Protein AF-W5SBY2-F1 (afdb_monomer_lite)

InterPro domains:
  IPR001800 Lipoprotein, OspC-type [PF01441] (6-126)
  IPR036437 Outer surface protein C-like superfamily [G3DSA:1.20.120.240] (2-133)
  IPR036437 Outer surface protein C-like superfamily [SSF63515] (6-126)

Radius of gyration: 22.32 Å; chains: 1; bounding box: 52×24×81 Å

Secondary structure (DSSP, 8-state):
----TTS----HHHHHHHHHHHHHHHHHHHH----GGGHHHHHHHHHHHHHHHHHHHHHHHTHHHHS-TTS---HHHHHHHH-TT-SS--SSHHHHHHHHHHHHHHHHHHHHHHHHHHHHHHSPPPPPPPP--

Structure (mmCIF, N/CA/C/O backbone):
data_AF-W5SBY2-F1
#
_entry.id   AF-W5SBY2-F1
#
loop_
_atom_site.group_PDB
_atom_site.id
_atom_site.type_symbol
_atom_site.label_atom_id
_atom_site.label_alt_id
_atom_site.label_comp_id
_atom_site.label_asym_id
_atom_site.label_entity_id
_atom_site.label_seq_id
_atom_site.pdbx_PDB_ins_code
_atom_site.Cartn_x
_atom_site.Cartn_y
_atom_site.Cartn_z
_atom_site.occupancy
_atom_site.B_iso_or_equiv
_atom_site.auth_seq_id
_atom_site.auth_comp_id
_atom_site.auth_asym_id
_atom_site.auth_atom_id
_atom_site.pdbx_PDB_model_num
ATOM 1 N N . MET A 1 1 ? 18.026 -9.674 -4.226 1.00 52.78 1 MET A N 1
ATOM 2 C CA . MET A 1 1 ? 18.059 -10.303 -5.559 1.00 52.78 1 MET A CA 1
ATOM 3 C C . MET A 1 1 ? 19.525 -10.483 -5.876 1.00 52.78 1 MET A C 1
ATOM 5 O O . MET A 1 1 ? 20.197 -9.470 -6.026 1.00 52.78 1 MET A O 1
ATOM 9 N N . GLU A 1 2 ? 20.033 -11.714 -5.802 1.00 43.12 2 GLU A N 1
ATOM 10 C CA . GLU A 1 2 ? 21.376 -12.024 -6.301 1.00 43.12 2 GLU A CA 1
ATOM 11 C C . GLU A 1 2 ? 21.453 -11.644 -7.787 1.00 43.12 2 GLU A C 1
ATOM 13 O O . GLU A 1 2 ? 20.527 -11.938 -8.546 1.00 43.12 2 GLU A O 1
ATOM 18 N N . ASP A 1 3 ? 22.540 -10.977 -8.181 1.00 48.06 3 ASP A N 1
ATOM 19 C CA . ASP A 1 3 ? 22.904 -10.771 -9.584 1.00 48.06 3 ASP A CA 1
ATOM 20 C C . ASP A 1 3 ? 23.329 -12.131 -10.167 1.00 48.06 3 ASP A C 1
ATOM 22 O O . ASP A 1 3 ? 24.513 -12.472 -10.214 1.00 48.06 3 ASP A O 1
ATOM 26 N N . ASP A 1 4 ? 22.364 -12.936 -10.608 1.00 51.81 4 ASP A N 1
ATOM 27 C CA . ASP A 1 4 ? 22.658 -14.072 -11.475 1.00 51.8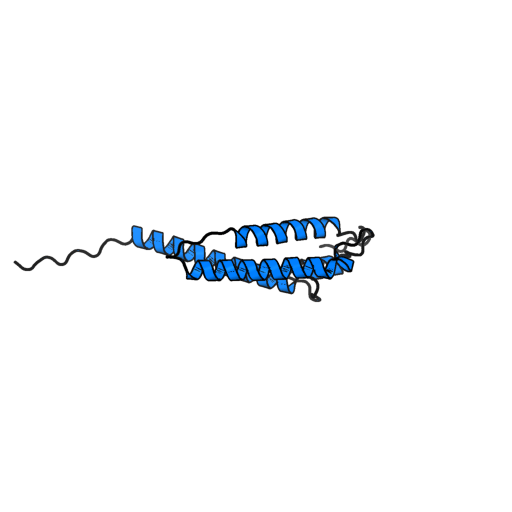1 4 ASP A CA 1
ATOM 28 C C . ASP A 1 4 ? 23.015 -13.517 -12.855 1.00 51.81 4 ASP A C 1
ATOM 30 O O . ASP A 1 4 ? 22.153 -13.234 -13.690 1.00 51.81 4 ASP A O 1
ATOM 34 N N . ALA A 1 5 ? 24.318 -13.381 -13.106 1.00 47.84 5 ALA A N 1
ATOM 35 C CA . ALA A 1 5 ? 24.927 -12.851 -14.329 1.00 47.84 5 ALA A CA 1
ATOM 36 C C . ALA A 1 5 ? 24.593 -13.632 -15.626 1.00 47.84 5 ALA A C 1
ATOM 38 O O . ALA A 1 5 ? 25.257 -13.454 -16.646 1.00 47.84 5 ALA A O 1
ATOM 39 N N . ASN A 1 6 ? 23.580 -14.504 -15.610 1.00 51.91 6 ASN A N 1
ATOM 40 C CA . ASN A 1 6 ? 23.137 -15.286 -16.759 1.00 51.91 6 ASN A CA 1
ATOM 41 C C . ASN A 1 6 ? 21.617 -15.584 -16.786 1.00 51.91 6 ASN A C 1
ATOM 43 O O . ASN A 1 6 ? 21.167 -16.357 -17.630 1.00 51.91 6 ASN A O 1
ATOM 47 N N . GLY A 1 7 ? 20.816 -14.994 -15.887 1.00 51.97 7 GLY A N 1
ATOM 48 C CA . GLY A 1 7 ? 19.368 -15.216 -15.790 1.00 51.97 7 GLY A CA 1
ATOM 49 C C . GLY A 1 7 ? 18.555 -14.029 -16.305 1.00 51.97 7 GLY A C 1
ATOM 50 O O . GLY A 1 7 ? 18.135 -13.191 -15.526 1.00 51.97 7 GLY A O 1
ATOM 51 N N . SER A 1 8 ? 18.363 -13.951 -17.625 1.00 56.88 8 SER A N 1
ATOM 52 C CA . SER A 1 8 ? 17.340 -13.164 -18.345 1.00 56.88 8 SER A CA 1
ATOM 53 C C . SER A 1 8 ? 16.596 -12.060 -17.556 1.00 56.88 8 SER A C 1
ATOM 55 O O . SER A 1 8 ? 15.629 -12.348 -16.853 1.00 56.88 8 SER A O 1
ATOM 57 N N . ASN A 1 9 ? 17.006 -10.801 -17.773 1.00 64.75 9 ASN A N 1
ATOM 58 C CA . ASN A 1 9 ? 16.378 -9.526 -17.373 1.00 64.75 9 ASN A CA 1
ATOM 59 C C . ASN A 1 9 ? 14.879 -9.411 -17.764 1.00 64.75 9 ASN A C 1
ATOM 61 O O . ASN A 1 9 ? 14.504 -8.594 -18.603 1.00 64.75 9 ASN A O 1
ATOM 65 N N . HIS A 1 10 ? 14.001 -10.256 -17.230 1.00 76.81 10 HIS A N 1
ATOM 66 C CA . HIS A 1 10 ? 12.615 -10.401 -17.682 1.00 76.81 10 HIS A CA 1
ATOM 67 C C . HIS A 1 10 ? 11.645 -10.429 -16.497 1.00 76.81 10 HIS A C 1
ATOM 69 O O . HIS A 1 10 ? 10.962 -11.419 -16.246 1.00 76.81 10 HIS A O 1
ATOM 75 N N . HIS A 1 11 ? 11.528 -9.308 -15.780 1.00 89.06 11 HIS A N 1
ATOM 76 C CA . HIS A 1 11 ? 10.606 -9.184 -14.642 1.00 89.06 11 HIS A CA 1
ATOM 77 C C . HIS A 1 11 ? 9.183 -8.779 -15.025 1.00 89.06 11 HIS A C 1
ATOM 79 O O . HIS A 1 11 ? 8.374 -8.500 -14.145 1.00 89.06 11 HIS A O 1
ATOM 85 N N . THR A 1 12 ? 8.828 -8.756 -16.310 1.00 90.44 12 THR A N 1
ATOM 86 C CA . THR A 1 12 ? 7.489 -8.340 -16.761 1.00 90.44 12 THR A CA 1
ATOM 87 C C . THR A 1 12 ? 6.358 -9.145 -16.089 1.00 90.44 12 THR A C 1
ATOM 89 O O . THR A 1 12 ? 5.424 -8.519 -15.580 1.00 90.44 12 THR A O 1
ATOM 92 N N . PRO A 1 13 ? 6.422 -10.493 -15.972 1.00 90.50 13 PRO A N 1
ATOM 93 C CA . PRO A 1 13 ? 5.401 -11.255 -15.244 1.00 90.50 13 PRO A CA 1
ATOM 94 C C . PRO A 1 13 ? 5.350 -10.923 -13.745 1.00 90.50 13 PRO A C 1
ATOM 96 O O . PRO A 1 13 ? 4.265 -10.816 -13.173 1.00 90.50 13 PRO A O 1
ATOM 99 N N . LEU A 1 14 ? 6.510 -10.702 -13.114 1.00 92.75 14 LEU A N 1
ATOM 100 C CA . LEU A 1 14 ? 6.588 -10.266 -11.718 1.00 92.75 14 LEU A CA 1
ATOM 101 C C . LEU A 1 14 ? 5.913 -8.898 -11.542 1.00 92.75 14 LEU A C 1
ATOM 103 O O . LEU A 1 14 ? 5.103 -8.729 -10.632 1.00 92.75 14 LEU A O 1
ATOM 107 N N . MET A 1 15 ? 6.184 -7.940 -12.433 1.00 93.94 15 MET A N 1
ATOM 108 C CA . MET A 1 15 ? 5.574 -6.606 -12.398 1.00 93.94 15 MET A CA 1
ATOM 109 C C . MET A 1 15 ? 4.061 -6.655 -12.630 1.00 93.94 15 MET A C 1
ATOM 111 O O . MET A 1 15 ? 3.322 -5.919 -11.977 1.00 93.94 15 MET A O 1
ATOM 115 N N . ALA A 1 16 ? 3.573 -7.554 -13.490 1.00 93.38 16 ALA A N 1
ATOM 116 C CA . ALA A 1 16 ? 2.138 -7.789 -13.646 1.00 93.38 16 ALA A CA 1
ATOM 117 C C . ALA A 1 16 ? 1.503 -8.309 -12.343 1.00 93.38 16 ALA A C 1
ATOM 119 O O . ALA A 1 16 ? 0.451 -7.817 -11.927 1.00 93.38 16 ALA A O 1
ATOM 120 N N . GLY A 1 17 ? 2.171 -9.241 -11.653 1.00 95.88 17 GLY A N 1
ATOM 121 C CA . GLY A 1 17 ? 1.760 -9.716 -10.330 1.00 95.88 17 GLY A CA 1
ATOM 122 C C . GLY A 1 17 ? 1.728 -8.596 -9.286 1.00 95.88 17 GLY A C 1
ATOM 123 O O . GLY A 1 17 ? 0.737 -8.439 -8.575 1.00 95.88 17 GLY A O 1
ATOM 124 N N . VAL A 1 18 ? 2.764 -7.754 -9.245 1.00 96.75 18 VAL A N 1
ATOM 125 C CA . VAL A 1 18 ? 2.823 -6.578 -8.361 1.00 96.75 18 VAL A CA 1
ATOM 126 C C . VAL A 1 18 ? 1.665 -5.625 -8.639 1.00 96.75 18 VAL A C 1
ATOM 128 O O . VAL A 1 18 ? 0.985 -5.206 -7.705 1.00 96.75 18 VAL A O 1
ATOM 131 N N . PHE A 1 19 ? 1.399 -5.305 -9.907 1.00 97.19 19 PHE A N 1
ATOM 132 C CA . PHE A 1 19 ? 0.286 -4.434 -10.278 1.00 97.19 19 PHE A CA 1
ATOM 133 C C . PHE A 1 19 ? -1.068 -5.036 -9.865 1.00 97.19 19 PHE A C 1
ATOM 135 O O . PHE A 1 19 ? -1.931 -4.328 -9.341 1.00 97.19 19 PHE A O 1
ATOM 142 N N . SER A 1 20 ? -1.244 -6.353 -10.016 1.00 98.25 20 SER A N 1
ATOM 143 C CA . SER A 1 20 ? -2.441 -7.065 -9.549 1.00 98.25 20 SER A CA 1
ATOM 144 C C . SER A 1 20 ? -2.619 -6.984 -8.027 1.00 98.25 20 SER A C 1
ATOM 146 O O . SER A 1 20 ? -3.734 -6.795 -7.539 1.00 98.25 20 SER A O 1
ATOM 148 N N . VAL A 1 21 ? -1.538 -7.109 -7.253 1.00 98.56 21 VAL A N 1
ATOM 149 C CA . VAL A 1 21 ? -1.593 -6.966 -5.789 1.00 98.56 21 VAL A CA 1
ATOM 150 C C . VAL A 1 21 ? -1.884 -5.517 -5.398 1.00 98.56 21 VAL A C 1
ATOM 152 O O . VAL A 1 21 ? -2.768 -5.277 -4.580 1.00 98.56 21 VAL A O 1
ATOM 155 N N . ALA A 1 22 ? -1.213 -4.544 -6.015 1.00 98.31 22 ALA A N 1
ATOM 156 C CA . ALA A 1 22 ? -1.403 -3.122 -5.732 1.00 98.31 22 ALA A CA 1
ATOM 157 C C . ALA A 1 22 ? -2.846 -2.661 -6.006 1.00 98.31 22 ALA A C 1
ATOM 159 O O . ALA A 1 22 ? -3.451 -1.991 -5.172 1.00 98.31 22 ALA A O 1
ATOM 160 N N . THR A 1 23 ? -3.432 -3.086 -7.129 1.00 98.50 23 THR A N 1
ATOM 161 C CA . THR A 1 23 ? -4.843 -2.808 -7.459 1.00 98.50 23 THR A CA 1
ATOM 162 C C . THR A 1 23 ? -5.814 -3.512 -6.510 1.00 98.50 23 THR A C 1
ATOM 164 O O . THR A 1 23 ? -6.859 -2.958 -6.171 1.00 98.50 23 THR A O 1
ATOM 167 N N . THR A 1 24 ? -5.461 -4.702 -6.015 1.00 98.75 24 THR A N 1
ATOM 168 C CA . THR A 1 24 ? -6.242 -5.385 -4.974 1.00 98.75 24 THR A CA 1
ATOM 169 C C . THR A 1 24 ? -6.207 -4.622 -3.650 1.00 98.75 24 THR A C 1
ATOM 171 O O . THR A 1 24 ? -7.243 -4.512 -2.996 1.00 98.75 24 THR A O 1
ATOM 174 N N . ILE A 1 25 ? -5.047 -4.081 -3.257 1.00 98.50 25 ILE A N 1
ATOM 175 C CA . ILE A 1 25 ? -4.914 -3.235 -2.063 1.00 98.50 25 ILE A CA 1
ATOM 176 C C . ILE A 1 25 ? -5.771 -1.979 -2.220 1.00 98.50 25 ILE A C 1
ATOM 178 O O . ILE A 1 25 ? -6.598 -1.727 -1.351 1.00 98.50 25 ILE A O 1
ATOM 182 N N . GLU A 1 26 ? -5.639 -1.258 -3.341 1.00 98.38 26 GLU A N 1
ATOM 183 C CA . GLU A 1 26 ? -6.439 -0.062 -3.652 1.00 98.38 26 GLU A CA 1
ATOM 184 C C . GLU A 1 2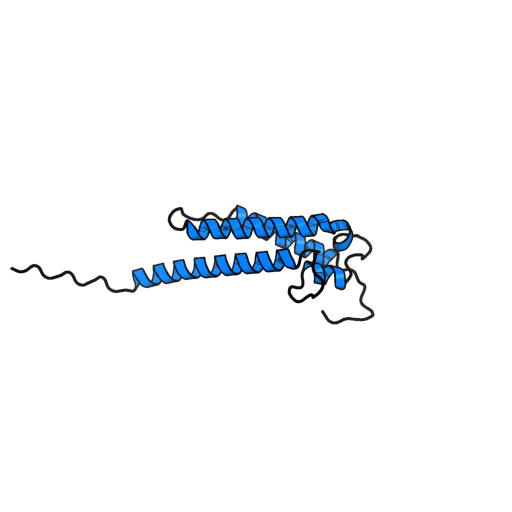6 ? -7.940 -0.345 -3.510 1.00 98.38 26 GLU A C 1
ATOM 186 O O . GLU A 1 26 ? -8.635 0.328 -2.745 1.00 98.38 26 GLU A O 1
ATOM 191 N N . LYS A 1 27 ? -8.422 -1.412 -4.162 1.00 98.56 27 LYS A N 1
ATOM 192 C CA . LYS A 1 27 ? -9.821 -1.839 -4.082 1.00 98.56 27 LYS A CA 1
ATOM 193 C C . LYS A 1 27 ? -10.248 -2.131 -2.643 1.00 98.56 27 LYS A C 1
ATOM 195 O O . LYS A 1 27 ? -11.248 -1.591 -2.181 1.00 98.56 27 LYS A O 1
ATOM 200 N N . LYS A 1 28 ? -9.495 -2.968 -1.923 1.00 98.44 28 LYS A N 1
ATOM 201 C CA . LYS A 1 28 ? -9.841 -3.357 -0.549 1.00 98.44 28 LYS A CA 1
ATOM 202 C C . LYS A 1 28 ? -9.839 -2.166 0.405 1.00 98.44 28 LYS A C 1
ATOM 204 O O . LYS A 1 28 ? -10.700 -2.119 1.274 1.00 98.44 28 LYS A O 1
ATOM 209 N N . SER A 1 29 ? -8.919 -1.213 0.245 1.00 97.94 29 SER A N 1
ATOM 210 C CA . SER A 1 29 ? -8.920 0.012 1.050 1.00 97.94 29 SER A CA 1
ATOM 211 C C . SER A 1 29 ? -10.123 0.909 0.757 1.00 97.94 29 SER A C 1
ATOM 213 O O . SER A 1 29 ? -10.709 1.424 1.701 1.00 97.94 29 SER A O 1
ATOM 215 N N . GLY A 1 30 ? -10.550 1.033 -0.506 1.00 96.94 30 GLY A N 1
ATOM 216 C CA . GLY A 1 30 ? -11.746 1.810 -0.860 1.00 96.94 30 GLY A CA 1
ATOM 217 C C . GLY A 1 30 ? -13.064 1.150 -0.427 1.00 96.94 30 GLY A C 1
ATOM 218 O O . GLY A 1 30 ? -14.052 1.831 -0.168 1.00 96.94 30 GLY A O 1
ATOM 219 N N . GLU A 1 31 ? -13.086 -0.181 -0.310 1.00 97.81 31 GLU A N 1
ATOM 220 C CA . GLU A 1 31 ? -14.245 -0.950 0.167 1.00 97.81 31 GLU A CA 1
ATOM 221 C C . GLU A 1 31 ? -14.305 -1.075 1.701 1.00 97.81 31 GLU A C 1
ATOM 223 O O . GLU A 1 31 ? -15.332 -1.492 2.245 1.00 97.81 31 GLU A O 1
ATOM 228 N N . LEU A 1 32 ? -13.226 -0.734 2.416 1.00 97.56 32 LEU A N 1
ATOM 229 C CA . LEU A 1 32 ? -13.135 -0.924 3.860 1.00 97.56 32 LEU A CA 1
ATOM 230 C C . LEU A 1 32 ? -14.012 0.089 4.607 1.00 97.56 32 LEU A C 1
ATOM 232 O O . LEU A 1 32 ? -13.692 1.271 4.733 1.00 97.56 32 LEU A O 1
ATOM 236 N N . GLN A 1 33 ? -15.124 -0.402 5.149 1.00 94.44 33 GLN A N 1
ATOM 237 C CA . GLN A 1 33 ? -16.046 0.399 5.945 1.00 94.44 33 GLN A CA 1
ATOM 238 C C . GLN A 1 33 ? -15.533 0.561 7.377 1.00 94.44 33 GLN A C 1
ATOM 240 O O . GLN A 1 33 ? -15.156 -0.408 8.034 1.00 94.44 33 GLN A O 1
ATOM 245 N N . VAL A 1 34 ? -15.577 1.794 7.879 1.00 95.38 34 VAL A N 1
ATOM 246 C CA . VAL A 1 34 ? -15.215 2.130 9.258 1.00 95.38 34 VAL A CA 1
ATOM 247 C C . VAL A 1 34 ? -16.425 2.740 9.951 1.00 95.38 34 VAL A C 1
ATOM 249 O O . VAL A 1 34 ? -17.062 3.652 9.419 1.00 95.38 34 VAL A O 1
ATOM 252 N N . ALA A 1 35 ? -16.746 2.234 11.142 1.00 93.81 35 ALA A N 1
ATOM 253 C CA . ALA A 1 35 ? -17.832 2.765 11.956 1.00 93.81 35 ALA A CA 1
ATOM 254 C C . ALA A 1 35 ? -17.598 4.248 12.290 1.00 93.81 35 ALA A C 1
ATOM 256 O O . ALA A 1 35 ? -16.468 4.675 12.520 1.00 93.81 35 ALA A O 1
ATOM 257 N N . GLN A 1 36 ? -18.673 5.038 12.374 1.00 92.00 36 GLN A N 1
ATOM 258 C CA . GLN A 1 36 ? -18.575 6.479 12.646 1.00 92.00 36 GLN A CA 1
ATOM 259 C C . GLN A 1 36 ? -17.877 6.792 13.982 1.00 92.00 36 GLN A C 1
ATOM 261 O O . GLN A 1 36 ? -17.187 7.805 14.088 1.00 92.00 36 GLN A O 1
ATOM 266 N N . SER A 1 37 ? -18.012 5.909 14.977 1.00 92.56 37 SER A N 1
ATOM 267 C CA . SER A 1 37 ? -17.313 6.001 16.266 1.00 92.56 37 SER A CA 1
ATOM 268 C C . SER A 1 37 ? -15.787 5.902 16.145 1.00 92.56 37 SER A C 1
ATOM 270 O O . SER A 1 37 ? -15.088 6.372 17.033 1.00 92.56 37 SER A O 1
ATOM 272 N N . LEU A 1 38 ? -15.265 5.366 15.037 1.00 94.12 38 LEU A N 1
ATOM 273 C CA . LEU A 1 38 ? -13.839 5.162 14.762 1.00 94.12 38 LEU A CA 1
ATOM 274 C C . LEU A 1 38 ? -13.330 6.118 13.665 1.00 94.12 38 LEU A C 1
ATOM 276 O O . LEU A 1 38 ? -12.516 5.745 12.820 1.00 94.12 38 LEU A O 1
ATOM 280 N N . LYS A 1 39 ? -13.814 7.370 13.638 1.00 90.06 39 LYS A N 1
ATOM 281 C CA . LYS A 1 39 ? -13.509 8.358 12.578 1.00 90.06 39 LYS A CA 1
ATOM 282 C C . LYS A 1 39 ? -12.011 8.496 12.268 1.00 90.06 39 LYS A C 1
ATOM 284 O O . LYS A 1 39 ? -11.647 8.589 11.096 1.00 90.06 39 LYS A O 1
ATOM 289 N N . ASN A 1 40 ? -11.152 8.466 13.288 1.00 90.50 40 ASN A N 1
ATOM 290 C CA . ASN A 1 40 ? -9.696 8.559 13.125 1.00 90.50 40 ASN A CA 1
ATOM 291 C C . ASN A 1 40 ? -9.123 7.397 12.299 1.00 90.50 40 ASN A C 1
ATOM 293 O O . ASN A 1 40 ? -8.184 7.585 11.523 1.00 90.50 40 ASN A O 1
ATOM 297 N N . LEU A 1 41 ? -9.703 6.201 12.434 1.00 96.62 41 LEU A N 1
ATOM 298 C CA . LEU A 1 41 ? -9.346 5.039 11.629 1.00 96.62 41 LEU A CA 1
ATOM 299 C C . LEU A 1 41 ? -9.826 5.217 10.182 1.00 96.62 41 LEU A C 1
ATOM 301 O O . LEU A 1 41 ? -9.089 4.920 9.248 1.00 96.62 41 LEU A O 1
ATOM 305 N N . GLY A 1 42 ? -11.007 5.811 9.985 1.00 96.50 42 GLY A N 1
ATOM 306 C CA . GLY A 1 42 ? -11.545 6.130 8.659 1.00 96.50 42 GLY A CA 1
ATOM 307 C C . GLY A 1 42 ? -10.674 7.112 7.867 1.00 96.50 42 GLY A C 1
ATOM 308 O O . GLY A 1 42 ? -10.520 6.968 6.657 1.00 96.50 42 GLY A O 1
ATOM 309 N N . GLU A 1 43 ? -10.054 8.088 8.532 1.00 96.69 43 GLU A N 1
ATOM 310 C CA . GLU A 1 43 ? -9.080 8.992 7.901 1.00 96.69 43 GLU A CA 1
ATOM 311 C C . GLU A 1 43 ? -7.809 8.253 7.457 1.00 96.69 43 GLU A C 1
ATOM 313 O O . GLU A 1 43 ? -7.291 8.521 6.374 1.00 96.69 43 GLU A O 1
ATOM 318 N N . LYS A 1 44 ? -7.344 7.271 8.240 1.00 98.25 44 LYS A N 1
ATOM 319 C CA . LYS A 1 44 ? -6.191 6.431 7.876 1.00 98.25 44 LYS A CA 1
ATOM 320 C C . LYS A 1 44 ? -6.494 5.481 6.724 1.00 98.25 44 LYS A C 1
ATOM 322 O O . LYS A 1 44 ? -5.642 5.301 5.862 1.00 98.25 44 LYS A O 1
ATOM 327 N N . VAL A 1 45 ? -7.704 4.921 6.666 1.00 98.38 45 VAL A N 1
ATOM 328 C CA . VAL A 1 45 ? -8.149 4.111 5.519 1.00 98.38 45 VAL A CA 1
ATOM 329 C C . VAL A 1 45 ? -8.105 4.932 4.228 1.00 98.38 45 VAL A C 1
ATOM 331 O O . VAL A 1 45 ? -7.562 4.462 3.232 1.00 98.38 45 VAL A O 1
ATOM 334 N N . LYS A 1 46 ? -8.581 6.185 4.261 1.00 97.81 46 LYS A N 1
ATOM 335 C CA . LYS A 1 46 ? -8.514 7.096 3.104 1.00 97.81 46 LYS A CA 1
ATOM 336 C C . LYS A 1 46 ? -7.083 7.431 2.692 1.00 97.81 46 LYS A C 1
ATOM 338 O O . LYS A 1 46 ? -6.812 7.553 1.500 1.00 97.81 46 LYS A O 1
ATOM 343 N N . ASP A 1 47 ? -6.171 7.591 3.650 1.00 98.50 47 ASP A N 1
ATOM 344 C CA . ASP A 1 47 ? -4.756 7.800 3.330 1.00 98.50 47 ASP A CA 1
ATOM 345 C C . ASP A 1 47 ? -4.158 6.558 2.652 1.00 98.50 47 ASP A C 1
ATOM 347 O O . ASP A 1 47 ? -3.561 6.681 1.585 1.00 98.50 47 ASP A O 1
ATOM 351 N N . VAL A 1 48 ? -4.407 5.350 3.181 1.00 98.81 48 VAL A N 1
ATOM 352 C CA . VAL A 1 48 ? -3.993 4.089 2.533 1.00 98.81 48 VAL A CA 1
ATOM 353 C C . VAL A 1 48 ? -4.539 3.989 1.110 1.00 98.81 48 VAL A C 1
ATOM 355 O O . VAL A 1 48 ? -3.771 3.704 0.195 1.00 98.81 48 VAL A O 1
ATOM 358 N N . GLU A 1 49 ? -5.826 4.273 0.902 1.00 98.56 49 GLU A N 1
ATOM 359 C CA . GLU A 1 49 ? -6.448 4.272 -0.427 1.00 98.56 49 GLU A CA 1
ATOM 360 C C . GLU A 1 49 ? -5.749 5.256 -1.376 1.00 98.56 49 GLU A C 1
ATOM 362 O O . GLU A 1 49 ? -5.365 4.894 -2.491 1.00 98.56 49 GLU A O 1
ATOM 367 N N . ALA A 1 50 ? -5.501 6.488 -0.921 1.00 98.69 50 ALA A N 1
ATOM 368 C CA . ALA A 1 50 ? -4.813 7.502 -1.711 1.00 98.69 50 ALA A CA 1
ATOM 369 C C . ALA A 1 50 ? -3.378 7.082 -2.077 1.00 98.69 50 ALA A C 1
ATOM 371 O O . ALA A 1 50 ? -2.951 7.285 -3.218 1.00 98.69 50 ALA A O 1
ATOM 372 N N . LYS A 1 51 ? -2.630 6.470 -1.147 1.00 98.81 51 LYS A N 1
ATOM 373 C CA . LYS A 1 51 ? -1.274 5.960 -1.415 1.00 98.81 51 LYS A CA 1
ATOM 374 C C . LYS A 1 51 ? -1.283 4.731 -2.321 1.00 98.81 51 LYS A C 1
ATOM 376 O O . LYS A 1 51 ? -0.420 4.628 -3.192 1.00 98.81 51 LYS A O 1
ATOM 381 N N . ALA A 1 52 ? -2.262 3.840 -2.177 1.00 98.75 52 ALA A N 1
ATOM 382 C CA . ALA A 1 52 ? -2.417 2.675 -3.043 1.00 98.75 52 ALA A CA 1
ATOM 383 C C . ALA A 1 52 ? -2.691 3.116 -4.483 1.00 98.75 52 ALA A C 1
ATOM 385 O O . ALA A 1 52 ? -2.000 2.678 -5.401 1.00 98.75 52 ALA A O 1
ATOM 386 N N . LYS A 1 53 ? -3.598 4.083 -4.659 1.00 98.69 53 LYS A N 1
ATOM 387 C CA . LYS A 1 53 ? -3.890 4.703 -5.953 1.00 98.69 53 LYS A CA 1
ATOM 388 C C . LYS A 1 53 ? -2.684 5.422 -6.557 1.00 98.69 53 LYS A C 1
ATOM 390 O O . LYS A 1 53 ? -2.476 5.377 -7.771 1.00 98.69 53 LYS A O 1
ATOM 395 N N . ALA A 1 54 ? -1.878 6.097 -5.736 1.00 98.75 54 ALA A N 1
ATOM 396 C CA . ALA A 1 54 ? -0.642 6.721 -6.203 1.00 98.75 54 ALA A CA 1
ATOM 397 C C . ALA A 1 54 ? 0.346 5.666 -6.727 1.00 98.75 54 ALA A C 1
ATOM 399 O O . ALA A 1 54 ? 0.896 5.830 -7.817 1.00 98.75 54 ALA A O 1
ATOM 400 N N . PHE A 1 55 ? 0.510 4.556 -6.002 1.00 98.69 55 PHE A N 1
ATOM 401 C CA . PHE A 1 55 ? 1.389 3.462 -6.401 1.00 98.69 55 PHE A CA 1
ATOM 402 C C . PHE A 1 55 ? 0.914 2.766 -7.683 1.00 98.69 55 PHE A C 1
ATOM 404 O O . PHE A 1 55 ? 1.690 2.639 -8.631 1.00 98.69 55 PHE A O 1
ATOM 411 N N . THR A 1 56 ? -0.366 2.391 -7.780 1.00 98.56 56 THR A N 1
ATOM 412 C CA . THR A 1 56 ? -0.923 1.778 -8.999 1.00 98.56 56 THR A CA 1
ATOM 413 C C . THR A 1 56 ? -0.813 2.715 -10.200 1.00 98.56 56 THR A C 1
ATOM 415 O O . THR A 1 56 ? -0.396 2.289 -11.280 1.00 98.56 56 THR A O 1
ATOM 418 N N . SER A 1 57 ? -1.098 4.009 -10.019 1.00 98.50 57 SER A N 1
ATOM 419 C CA . SER A 1 57 ? -0.937 5.022 -11.069 1.00 98.50 57 SER A CA 1
ATOM 420 C C . SER A 1 57 ? 0.514 5.146 -11.525 1.00 98.50 57 SER A C 1
ATOM 422 O O . SER A 1 57 ? 0.775 5.231 -12.724 1.00 98.50 57 SER A O 1
ATOM 424 N N . LYS A 1 58 ? 1.473 5.111 -10.595 1.00 98.06 58 LYS A N 1
ATOM 425 C CA . LYS A 1 58 ? 2.900 5.165 -10.916 1.00 98.06 58 LYS A CA 1
ATOM 426 C C . LYS A 1 58 ? 3.340 3.963 -11.748 1.00 98.06 58 LYS A C 1
ATOM 428 O O . LYS A 1 58 ? 3.927 4.160 -12.811 1.00 98.06 58 LYS A O 1
ATOM 433 N N . LEU A 1 59 ? 3.003 2.747 -11.312 1.00 96.62 59 LEU A N 1
ATOM 434 C CA . LEU A 1 59 ? 3.314 1.514 -12.043 1.00 96.62 59 LEU A CA 1
ATOM 435 C C . LEU A 1 59 ? 2.696 1.529 -13.446 1.00 96.62 59 LEU A C 1
ATOM 437 O O . LEU A 1 59 ? 3.371 1.217 -14.427 1.00 96.62 59 LEU A O 1
ATOM 441 N N . LYS A 1 60 ? 1.433 1.964 -13.552 1.00 96.00 60 LYS A N 1
ATOM 442 C CA . LYS A 1 60 ? 0.728 2.103 -14.830 1.00 96.00 60 LYS A CA 1
ATOM 443 C C . LYS A 1 60 ? 1.418 3.104 -15.753 1.00 96.00 60 LYS A C 1
ATOM 445 O O . LYS A 1 60 ? 1.608 2.809 -16.926 1.00 96.00 60 LYS A O 1
ATOM 450 N N . ASN A 1 61 ? 1.826 4.263 -15.242 1.00 96.38 61 ASN A N 1
ATOM 451 C CA . ASN A 1 61 ? 2.512 5.283 -16.040 1.00 96.38 61 ASN A CA 1
ATOM 452 C C . ASN A 1 61 ? 3.907 4.829 -16.496 1.00 96.38 61 ASN A C 1
ATOM 454 O O . ASN A 1 61 ? 4.395 5.293 -17.521 1.00 96.38 61 ASN A O 1
ATOM 458 N N . GLN A 1 62 ? 4.527 3.891 -15.778 1.00 94.19 62 GLN A N 1
ATOM 459 C CA . GLN A 1 62 ? 5.823 3.309 -16.126 1.00 94.19 62 GLN A CA 1
ATOM 460 C C . GLN A 1 62 ? 5.717 2.037 -16.985 1.00 94.19 62 GLN A C 1
ATOM 462 O O . GLN A 1 62 ? 6.722 1.343 -17.165 1.00 94.19 62 GLN A O 1
ATOM 467 N N . HIS A 1 63 ? 4.546 1.732 -17.563 1.00 91.56 63 HIS A N 1
ATOM 468 C CA . HIS A 1 63 ? 4.309 0.504 -18.337 1.00 91.56 63 HIS A CA 1
ATOM 469 C C . HIS A 1 63 ? 5.301 0.288 -19.491 1.00 91.56 63 HIS A C 1
ATOM 471 O O . HIS A 1 63 ? 5.614 -0.853 -19.814 1.00 91.56 63 HIS A O 1
ATOM 477 N N . ALA A 1 64 ? 5.835 1.356 -20.093 1.00 90.31 64 ALA A N 1
ATOM 478 C CA . ALA A 1 64 ? 6.837 1.244 -21.153 1.00 90.31 64 ALA A CA 1
ATOM 479 C C . ALA A 1 64 ? 8.146 0.588 -20.667 1.00 90.31 64 ALA A C 1
ATOM 481 O O . ALA A 1 64 ? 8.861 -0.015 -21.458 1.00 90.31 64 ALA A O 1
ATOM 482 N N . THR A 1 65 ? 8.445 0.682 -19.367 1.00 90.00 65 THR A N 1
ATOM 483 C CA . THR A 1 65 ? 9.637 0.082 -18.744 1.00 90.00 65 THR A CA 1
ATOM 484 C C . THR A 1 65 ? 9.314 -1.156 -17.913 1.00 90.00 65 THR A C 1
ATOM 486 O O . THR A 1 65 ? 10.116 -2.081 -17.871 1.00 90.00 65 THR A O 1
ATOM 489 N N . LEU A 1 66 ? 8.141 -1.203 -17.274 1.00 91.06 66 LEU A N 1
ATOM 490 C CA . LEU A 1 66 ? 7.752 -2.282 -16.357 1.00 91.06 66 LEU A CA 1
ATOM 491 C C . LEU A 1 66 ? 6.853 -3.347 -17.003 1.00 91.06 66 LEU A C 1
ATOM 493 O O . LEU A 1 66 ? 6.748 -4.454 -16.487 1.00 91.06 66 LEU A O 1
ATOM 497 N N . GLY A 1 67 ? 6.190 -3.013 -18.112 1.00 86.00 67 GLY A N 1
ATOM 498 C CA . GLY A 1 67 ? 5.192 -3.845 -18.791 1.00 86.00 67 GLY A CA 1
ATOM 499 C C . GLY A 1 67 ? 5.563 -4.230 -20.225 1.00 86.00 67 GLY A C 1
ATOM 500 O O . GLY A 1 67 ? 4.709 -4.729 -20.953 1.00 86.00 67 GLY A O 1
ATOM 501 N N . ALA A 1 68 ? 6.798 -3.972 -20.662 1.00 80.62 68 ALA A N 1
ATOM 502 C CA . ALA A 1 68 ? 7.235 -4.313 -22.013 1.00 80.62 68 ALA A CA 1
ATOM 503 C C . ALA A 1 68 ? 7.349 -5.837 -22.187 1.00 80.62 68 ALA A C 1
ATOM 505 O O . ALA A 1 68 ? 7.927 -6.519 -21.336 1.00 80.62 68 ALA A O 1
ATOM 506 N N . ALA A 1 69 ? 6.831 -6.359 -23.303 1.00 70.38 69 ALA A N 1
ATOM 507 C CA . ALA A 1 69 ? 6.832 -7.791 -23.615 1.00 70.38 69 ALA A CA 1
ATOM 508 C C . ALA A 1 69 ? 8.250 -8.379 -23.770 1.00 70.38 69 ALA A C 1
ATOM 510 O O . ALA A 1 69 ? 8.470 -9.529 -23.406 1.00 70.38 69 ALA A O 1
ATOM 511 N N . ASP A 1 70 ? 9.218 -7.564 -24.207 1.00 67.25 70 ASP A N 1
ATOM 512 C CA . ASP A 1 70 ? 10.559 -8.016 -24.610 1.00 67.25 70 ASP A CA 1
ATOM 513 C C . ASP A 1 70 ? 11.655 -7.756 -23.556 1.00 67.25 70 ASP A C 1
ATOM 515 O O . ASP A 1 70 ? 12.818 -7.539 -23.891 1.00 67.25 70 ASP A O 1
ATOM 519 N N . GLY A 1 71 ? 11.315 -7.743 -22.262 1.00 62.66 71 GLY A N 1
ATOM 520 C CA . GLY A 1 71 ? 12.346 -7.733 -21.215 1.00 62.66 71 GLY A CA 1
ATOM 521 C C . GLY A 1 71 ? 12.917 -6.375 -20.805 1.00 62.66 71 GLY A C 1
ATOM 522 O O . GLY A 1 71 ? 14.027 -6.308 -20.285 1.00 62.66 71 GLY A O 1
ATOM 523 N N . ALA A 1 72 ? 12.184 -5.276 -20.997 1.00 68.38 72 ALA A N 1
ATOM 524 C CA . ALA A 1 72 ? 12.625 -3.967 -20.493 1.00 68.38 72 ALA A CA 1
ATOM 525 C C . ALA A 1 72 ? 12.505 -3.834 -18.960 1.00 68.38 72 ALA A C 1
ATOM 527 O O . ALA A 1 72 ? 13.111 -2.936 -18.364 1.00 68.38 72 ALA A O 1
ATOM 528 N N . ALA A 1 73 ? 11.768 -4.741 -18.311 1.00 79.75 73 ALA A N 1
ATOM 529 C CA . ALA A 1 73 ? 11.749 -4.883 -16.861 1.00 79.75 73 ALA A CA 1
ATOM 530 C C . ALA A 1 73 ? 13.035 -5.589 -16.399 1.00 79.75 73 ALA A C 1
ATOM 532 O O . ALA A 1 73 ? 13.014 -6.736 -15.956 1.00 79.75 73 ALA A O 1
ATOM 533 N N . THR A 1 74 ? 14.161 -4.894 -16.557 1.00 88.94 74 THR A N 1
ATOM 534 C CA . THR A 1 74 ? 15.467 -5.292 -16.025 1.00 88.94 74 THR A CA 1
ATOM 535 C C . THR A 1 74 ? 15.434 -5.328 -14.504 1.00 88.94 74 THR A C 1
ATOM 537 O O . THR A 1 74 ? 14.563 -4.709 -13.884 1.00 88.94 74 THR A O 1
ATOM 540 N N . ASP A 1 75 ? 16.419 -5.977 -13.887 1.00 88.88 75 ASP A N 1
ATOM 541 C CA . ASP A 1 75 ? 16.538 -6.007 -12.426 1.00 88.88 75 ASP A CA 1
ATOM 542 C C . ASP A 1 75 ? 16.543 -4.596 -11.832 1.00 88.88 75 ASP A C 1
ATOM 544 O O . ASP A 1 75 ? 15.838 -4.310 -10.868 1.00 88.88 75 ASP A O 1
ATOM 548 N N . ALA A 1 76 ? 17.290 -3.678 -12.454 1.00 90.44 76 ALA A N 1
ATOM 549 C CA . ALA A 1 76 ? 17.349 -2.286 -12.031 1.00 90.44 76 ALA A CA 1
ATOM 550 C C . ALA A 1 76 ? 15.969 -1.613 -12.091 1.00 90.44 76 ALA A C 1
ATOM 552 O O . ALA A 1 76 ? 15.583 -0.925 -11.151 1.00 90.44 76 ALA A O 1
ATOM 553 N N . ASN A 1 77 ? 15.199 -1.830 -13.161 1.00 91.50 77 ASN A N 1
ATOM 554 C CA . ASN A 1 77 ? 13.862 -1.250 -13.292 1.00 91.50 77 ASN A CA 1
ATOM 555 C C . ASN A 1 77 ? 12.860 -1.864 -12.307 1.00 91.50 77 ASN A C 1
ATOM 557 O O . ASN A 1 77 ? 12.063 -1.124 -11.731 1.00 91.50 77 ASN A O 1
ATOM 561 N N . ALA A 1 78 ? 12.924 -3.178 -12.083 1.00 92.69 78 ALA A N 1
ATOM 562 C CA . ALA A 1 78 ? 12.094 -3.857 -11.098 1.00 92.69 78 ALA A CA 1
ATOM 563 C C . ALA A 1 78 ? 12.412 -3.365 -9.676 1.00 92.69 78 ALA A C 1
ATOM 565 O O . ALA A 1 78 ? 11.510 -2.920 -8.970 1.00 92.69 78 ALA A O 1
ATOM 566 N N . ARG A 1 79 ? 13.690 -3.335 -9.271 1.00 93.62 79 ARG A N 1
ATOM 567 C CA . ARG A 1 79 ? 14.116 -2.826 -7.953 1.00 93.62 79 ARG A CA 1
ATOM 568 C C . ARG A 1 79 ? 13.666 -1.385 -7.721 1.00 93.62 79 ARG A C 1
ATOM 570 O O . ARG A 1 79 ? 13.043 -1.080 -6.712 1.00 93.62 79 ARG A O 1
ATOM 577 N N . ASN A 1 80 ? 13.859 -0.524 -8.709 1.00 94.19 80 ASN A N 1
ATOM 578 C CA . ASN A 1 80 ? 13.428 0.871 -8.681 1.00 94.19 80 ASN A CA 1
ATOM 579 C C . ASN A 1 80 ? 11.898 1.055 -8.503 1.00 94.19 80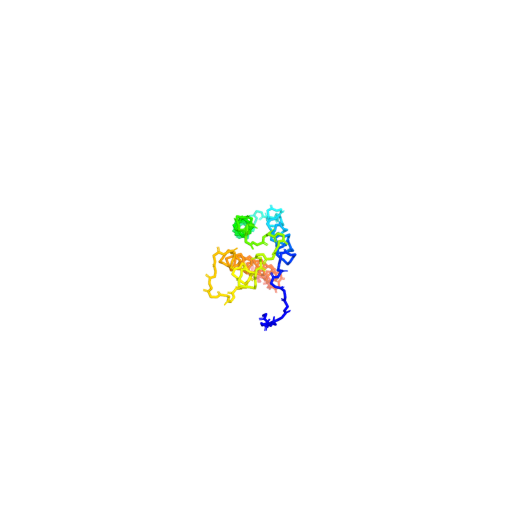 ASN A C 1
ATOM 581 O O . ASN A 1 80 ? 11.437 2.110 -8.055 1.00 94.19 80 ASN A O 1
ATOM 585 N N . ALA A 1 81 ? 11.104 0.034 -8.839 1.00 95.31 81 ALA A N 1
ATOM 586 C CA . ALA A 1 81 ? 9.659 0.017 -8.644 1.00 95.31 81 ALA A CA 1
ATOM 587 C C . ALA A 1 81 ? 9.216 -0.642 -7.324 1.00 95.31 81 ALA A C 1
ATOM 589 O O . ALA A 1 81 ? 8.249 -0.167 -6.730 1.00 95.31 81 ALA A O 1
ATOM 590 N N . ILE A 1 82 ? 9.875 -1.722 -6.876 1.00 96.25 82 ILE A N 1
ATOM 591 C CA . ILE A 1 82 ? 9.344 -2.589 -5.803 1.00 96.25 82 ILE A CA 1
ATOM 592 C C . ILE A 1 82 ? 10.307 -2.909 -4.656 1.00 96.25 82 ILE A C 1
ATOM 594 O O . ILE A 1 82 ? 9.872 -3.439 -3.634 1.00 96.25 82 ILE A O 1
ATOM 598 N N . ASP A 1 83 ? 11.593 -2.594 -4.787 1.00 95.81 83 ASP A N 1
ATOM 599 C CA . ASP A 1 83 ? 12.571 -2.790 -3.720 1.00 95.81 83 ASP A CA 1
ATOM 600 C C . ASP A 1 83 ? 12.708 -1.504 -2.899 1.00 95.81 83 ASP A C 1
ATOM 602 O O . ASP A 1 83 ? 13.279 -0.510 -3.347 1.00 95.81 83 ASP A O 1
ATOM 606 N N . LYS A 1 84 ? 12.196 -1.529 -1.662 1.00 94.25 84 LYS A N 1
ATOM 607 C CA . LYS A 1 84 ? 12.241 -0.388 -0.729 1.00 94.25 84 LYS A CA 1
ATOM 608 C C . LYS A 1 84 ? 13.669 0.047 -0.374 1.00 94.25 84 LYS A C 1
ATOM 610 O O . LYS A 1 84 ? 13.843 1.166 0.103 1.00 94.25 84 LYS A O 1
ATOM 615 N N . SER A 1 85 ? 14.664 -0.810 -0.592 1.00 93.19 85 SER A N 1
ATOM 616 C CA . SER A 1 85 ? 16.075 -0.538 -0.314 1.00 93.19 85 SER A CA 1
ATOM 617 C C . SER A 1 85 ? 16.858 -0.062 -1.542 1.00 93.19 85 SER A C 1
ATOM 619 O O . SER A 1 85 ? 18.031 0.282 -1.405 1.00 93.19 85 SER A O 1
ATOM 621 N N . ASP A 1 86 ? 16.238 0.005 -2.725 1.00 92.44 86 ASP A N 1
ATOM 622 C CA . ASP A 1 86 ? 16.896 0.501 -3.934 1.00 92.44 86 ASP A CA 1
ATOM 623 C C . ASP A 1 86 ? 17.282 1.987 -3.808 1.00 92.44 86 ASP A C 1
ATOM 625 O O . ASP A 1 86 ? 16.510 2.829 -3.338 1.00 92.44 86 ASP A O 1
ATOM 629 N N . ALA A 1 87 ? 18.480 2.338 -4.274 1.00 89.06 87 ALA A N 1
ATOM 630 C CA . ALA A 1 87 ? 19.015 3.695 -4.158 1.00 89.06 87 ALA A CA 1
ATOM 631 C C . ALA A 1 87 ? 18.486 4.664 -5.232 1.00 89.06 87 ALA A C 1
ATOM 633 O O . ALA A 1 87 ? 18.577 5.876 -5.057 1.00 89.06 87 ALA A O 1
ATOM 634 N N . THR A 1 88 ? 17.938 4.157 -6.340 1.00 86.25 88 THR A N 1
ATOM 635 C CA . THR A 1 88 ? 17.680 4.952 -7.549 1.00 86.25 88 THR A CA 1
ATOM 636 C C . THR A 1 88 ? 16.246 5.464 -7.644 1.00 86.25 88 THR A C 1
ATOM 638 O O . THR A 1 88 ? 16.065 6.635 -7.954 1.00 86.25 88 THR A O 1
ATOM 641 N N . GLY A 1 89 ? 15.241 4.641 -7.311 1.00 84.00 89 GLY A N 1
ATOM 642 C CA . GLY A 1 89 ? 13.825 5.052 -7.248 1.00 84.00 89 GLY A CA 1
ATOM 643 C C . GLY A 1 89 ? 13.227 5.760 -8.487 1.00 84.00 89 GLY A C 1
ATOM 644 O O . GLY A 1 89 ? 13.866 5.946 -9.522 1.00 84.00 89 GLY A O 1
ATOM 645 N N . GLY A 1 90 ? 11.959 6.165 -8.415 1.00 90.50 90 GLY A N 1
ATOM 646 C CA . GLY A 1 90 ? 11.275 6.898 -9.489 1.00 90.50 90 GLY A CA 1
ATOM 647 C C . GLY A 1 90 ? 10.359 6.065 -10.393 1.00 90.50 90 GLY A C 1
ATOM 648 O O . GLY A 1 90 ? 9.672 6.640 -11.248 1.00 90.50 90 GLY A O 1
ATOM 649 N N . LYS A 1 91 ? 10.265 4.745 -10.191 1.00 94.94 91 LYS A N 1
ATOM 650 C CA . LYS A 1 91 ? 9.310 3.858 -10.886 1.00 94.94 91 LYS A CA 1
ATOM 651 C C . LYS A 1 91 ? 8.228 3.253 -9.993 1.00 94.94 91 LYS A C 1
ATOM 653 O O . LYS A 1 91 ? 7.366 2.548 -10.506 1.00 94.94 91 LYS A O 1
ATOM 658 N N . GLY A 1 92 ? 8.231 3.554 -8.699 1.00 96.75 92 GLY A N 1
ATOM 659 C CA . GLY A 1 92 ? 7.220 3.051 -7.766 1.00 96.75 92 GLY A CA 1
ATOM 660 C C . GLY A 1 92 ? 7.714 2.866 -6.340 1.00 96.75 92 GLY A C 1
ATOM 661 O O . GLY A 1 92 ? 6.888 2.793 -5.437 1.00 96.75 92 GLY A O 1
ATOM 662 N N . LYS A 1 93 ? 9.035 2.816 -6.115 1.00 96.75 93 LYS A N 1
ATOM 663 C CA . LYS A 1 93 ? 9.608 2.606 -4.781 1.00 96.75 93 LYS A CA 1
ATOM 664 C C . LYS A 1 93 ? 9.111 3.636 -3.766 1.00 96.75 93 LYS A C 1
ATOM 666 O O . LYS A 1 93 ? 8.732 3.266 -2.660 1.00 96.75 93 LYS A O 1
ATOM 671 N N . GLU A 1 94 ? 9.117 4.919 -4.116 1.00 97.62 94 GLU A N 1
ATOM 672 C CA . GLU A 1 94 ? 8.691 5.998 -3.219 1.00 97.62 94 GLU A CA 1
ATOM 673 C C . GLU A 1 94 ? 7.217 5.851 -2.837 1.00 97.62 94 GLU A C 1
ATOM 675 O O . GLU A 1 94 ? 6.859 5.950 -1.661 1.00 97.62 94 GLU A O 1
ATOM 680 N N . GLU A 1 95 ? 6.362 5.562 -3.817 1.00 98.56 95 GLU A N 1
ATOM 681 C CA . GLU A 1 95 ? 4.943 5.322 -3.587 1.00 98.56 95 GLU A CA 1
ATOM 682 C C . GLU A 1 95 ? 4.707 4.034 -2.780 1.00 98.56 95 GLU A C 1
ATOM 684 O O . GLU A 1 95 ? 3.844 4.020 -1.903 1.00 98.56 95 GLU A O 1
ATOM 689 N N . LEU A 1 96 ? 5.511 2.986 -2.990 1.00 98.50 96 LEU A N 1
ATOM 690 C CA . LEU A 1 96 ? 5.464 1.754 -2.202 1.00 98.50 96 LEU A CA 1
ATOM 691 C C . LEU A 1 96 ? 5.873 1.993 -0.744 1.00 98.50 96 LEU A C 1
ATOM 693 O O . LEU A 1 96 ? 5.225 1.465 0.161 1.00 98.50 96 LEU A O 1
ATOM 697 N N . ILE A 1 97 ? 6.922 2.782 -0.492 1.00 98.25 97 ILE A N 1
ATOM 698 C CA . ILE A 1 97 ? 7.335 3.170 0.865 1.00 98.25 97 ILE A CA 1
ATOM 699 C C . ILE A 1 97 ? 6.207 3.949 1.541 1.00 98.25 97 ILE A C 1
ATOM 701 O O . ILE A 1 97 ? 5.813 3.602 2.652 1.00 98.25 97 ILE A O 1
ATOM 705 N N . ALA A 1 98 ? 5.639 4.943 0.855 1.00 98.56 98 ALA A N 1
ATOM 706 C CA . ALA A 1 98 ? 4.534 5.731 1.389 1.00 98.56 98 ALA A CA 1
ATOM 707 C C .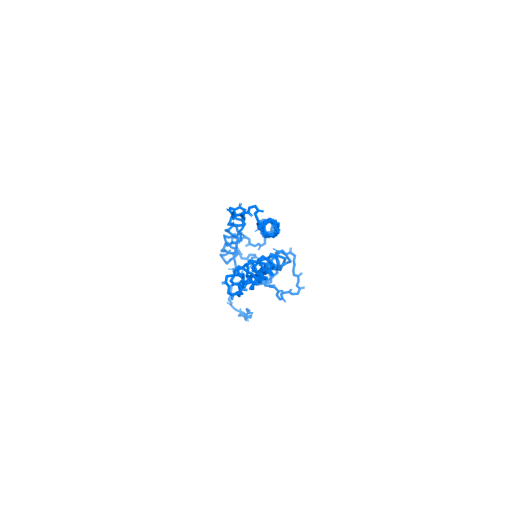 ALA A 1 98 ? 3.298 4.868 1.693 1.00 98.56 98 ALA A C 1
ATOM 709 O O . ALA A 1 98 ? 2.679 5.037 2.742 1.00 98.56 98 ALA A O 1
ATOM 710 N N . LEU A 1 99 ? 2.966 3.915 0.815 1.00 98.75 99 LEU A N 1
ATOM 711 C CA . LEU A 1 99 ? 1.890 2.951 1.037 1.00 98.75 99 LEU A CA 1
ATOM 712 C C . LEU A 1 99 ? 2.169 2.056 2.252 1.00 98.75 99 LEU A C 1
ATOM 714 O O . LEU A 1 99 ? 1.283 1.881 3.084 1.00 98.75 99 LEU A O 1
ATOM 718 N N . ASN A 1 100 ? 3.392 1.531 2.393 1.00 98.38 100 ASN A N 1
ATOM 719 C CA . ASN A 1 100 ? 3.784 0.741 3.566 1.00 98.38 100 ASN A CA 1
ATOM 720 C 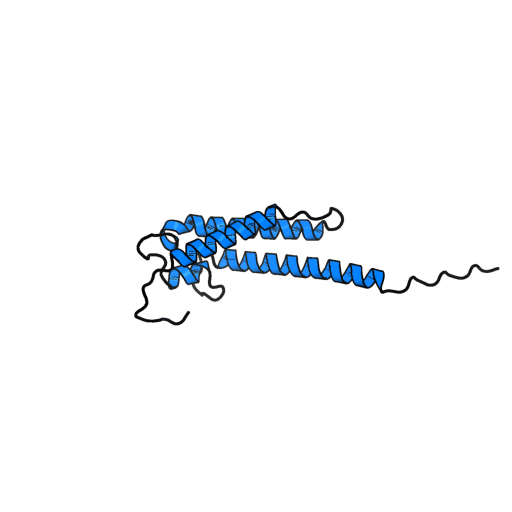C . ASN A 1 100 ? 3.618 1.556 4.856 1.00 98.38 100 ASN A C 1
ATOM 722 O O . ASN A 1 100 ? 2.999 1.081 5.799 1.00 98.38 100 ASN A O 1
ATOM 726 N N . THR A 1 101 ? 4.103 2.800 4.885 1.00 98.69 101 THR A N 1
ATOM 727 C CA . THR A 1 101 ? 3.968 3.674 6.058 1.00 98.69 101 THR A CA 1
ATOM 728 C C . THR A 1 101 ? 2.506 3.967 6.403 1.00 98.69 101 THR A C 1
ATOM 730 O O . THR A 1 101 ? 2.148 3.961 7.581 1.00 98.69 101 THR A O 1
ATOM 733 N N . ALA A 1 102 ? 1.650 4.196 5.404 1.00 98.75 102 ALA A N 1
ATOM 734 C CA . ALA A 1 102 ? 0.222 4.411 5.630 1.00 98.75 102 ALA A CA 1
ATOM 735 C C . ALA A 1 102 ? -0.458 3.154 6.204 1.00 98.75 102 ALA A C 1
ATOM 737 O O . ALA A 1 102 ? -1.233 3.257 7.157 1.00 98.75 102 ALA A O 1
ATOM 738 N N . ILE A 1 103 ? -0.130 1.967 5.677 1.00 98.56 103 ILE A N 1
ATOM 739 C CA . ILE A 1 103 ? -0.649 0.684 6.177 1.00 98.56 103 ILE A CA 1
ATOM 740 C C . ILE A 1 103 ? -0.175 0.425 7.611 1.00 98.56 103 ILE A C 1
ATOM 742 O O . ILE A 1 103 ? -1.000 0.084 8.454 1.00 98.56 103 ILE A O 1
ATOM 746 N N . ASP A 1 104 ? 1.103 0.657 7.923 1.00 98.69 104 ASP A N 1
ATOM 747 C CA . ASP A 1 104 ? 1.632 0.530 9.288 1.00 98.69 104 ASP A CA 1
ATOM 748 C C . ASP A 1 104 ? 0.903 1.467 10.260 1.00 98.69 104 ASP A C 1
ATOM 750 O O . ASP A 1 104 ? 0.580 1.092 11.387 1.00 98.69 104 ASP A O 1
ATOM 754 N N . GLY A 1 105 ? 0.631 2.702 9.828 1.00 98.38 105 GLY A N 1
ATOM 755 C CA . GLY A 1 105 ? -0.126 3.674 10.610 1.00 98.38 105 GLY A CA 1
ATOM 756 C C . GLY A 1 105 ? -1.576 3.249 10.844 1.00 98.38 105 GLY A C 1
ATOM 757 O O . GLY A 1 105 ? -2.096 3.441 11.945 1.00 98.38 105 GLY A O 1
ATOM 758 N N . LEU A 1 106 ? -2.227 2.671 9.829 1.00 98.38 106 LEU A N 1
ATOM 759 C CA . LEU A 1 106 ? -3.579 2.124 9.933 1.00 98.38 106 LEU A CA 1
ATOM 760 C C . LEU A 1 106 ? -3.624 0.924 10.884 1.00 98.38 106 LEU A C 1
ATOM 762 O O . LEU A 1 106 ? -4.482 0.894 11.764 1.00 98.38 106 LEU A O 1
ATOM 766 N N . LEU A 1 107 ? -2.695 -0.024 10.738 1.00 98.50 107 LEU A N 1
ATOM 767 C CA . LEU A 1 107 ? -2.638 -1.230 11.561 1.00 98.50 107 LEU A CA 1
ATOM 768 C C . LEU A 1 107 ? -2.428 -0.883 13.037 1.00 98.50 107 LEU A C 1
ATOM 770 O O . LEU A 1 107 ? -3.228 -1.296 13.867 1.00 98.50 107 LEU A O 1
ATOM 774 N N . LYS A 1 108 ? -1.449 -0.023 13.348 1.00 98.44 108 LYS A N 1
ATOM 775 C CA . LYS A 1 108 ? -1.201 0.440 14.725 1.00 98.44 108 LYS A CA 1
ATOM 776 C C . LYS A 1 108 ? -2.418 1.119 15.348 1.00 98.44 108 LYS A C 1
ATOM 778 O O . LYS A 1 108 ? -2.685 0.950 16.532 1.00 98.44 108 LYS A O 1
ATOM 783 N N . ALA A 1 109 ? -3.150 1.913 14.567 1.00 97.38 109 ALA A N 1
ATOM 784 C CA . ALA A 1 109 ? -4.363 2.554 15.060 1.00 97.38 109 ALA A CA 1
ATOM 785 C C . ALA A 1 109 ? -5.471 1.527 15.327 1.00 97.38 109 ALA A C 1
ATOM 787 O O . ALA A 1 109 ? -6.111 1.599 16.368 1.00 97.38 109 ALA A O 1
ATOM 788 N N . ALA A 1 110 ? -5.670 0.560 14.428 1.00 97.56 110 ALA A N 1
ATOM 789 C CA . ALA A 1 110 ? -6.655 -0.501 14.617 1.00 97.56 110 ALA A CA 1
ATOM 790 C C . ALA A 1 110 ? -6.335 -1.369 15.845 1.00 97.56 110 ALA A C 1
ATOM 792 O O . ALA A 1 110 ? -7.226 -1.649 16.643 1.00 97.56 110 ALA A O 1
ATOM 793 N N . GLU A 1 111 ? -5.068 -1.751 16.021 1.00 98.12 111 GLU A N 1
ATOM 794 C CA . GLU A 1 111 ? -4.589 -2.479 17.201 1.00 98.12 111 GLU A CA 1
ATOM 795 C C . GLU A 1 111 ? -4.842 -1.681 18.487 1.00 98.12 111 GLU A C 1
ATOM 797 O O . GLU A 1 111 ? -5.380 -2.228 19.447 1.00 98.12 111 GLU A O 1
ATOM 802 N N . GLY A 1 112 ? -4.569 -0.372 18.482 1.00 96.94 112 GLY A N 1
ATOM 803 C CA . GLY A 1 112 ? -4.835 0.504 19.626 1.00 96.94 112 GLY A CA 1
ATOM 804 C C . GLY A 1 112 ? -6.317 0.589 20.019 1.00 96.94 112 GLY A C 1
ATOM 805 O O . GLY A 1 112 ? -6.631 0.584 21.209 1.00 96.94 112 GLY A O 1
ATOM 806 N N . GLU A 1 113 ? -7.238 0.617 19.050 1.00 95.94 113 GLU A N 1
ATOM 807 C CA . GLU A 1 113 ? -8.686 0.585 19.328 1.00 95.94 113 GLU A CA 1
ATOM 808 C C . GLU A 1 1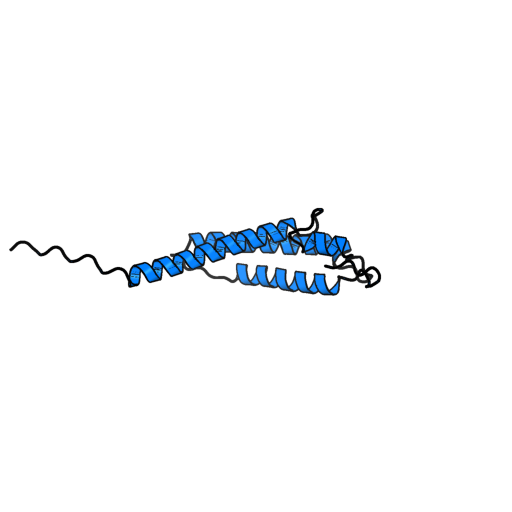13 ? -9.113 -0.760 19.949 1.00 95.94 113 GLU A C 1
ATOM 810 O O . GLU A 1 113 ? -9.928 -0.796 20.873 1.00 95.94 113 GLU A O 1
ATOM 815 N N . VAL A 1 114 ? -8.528 -1.876 19.492 1.00 96.56 114 VAL A N 1
ATOM 816 C CA . VAL A 1 114 ? -8.773 -3.209 20.073 1.00 96.56 114 VAL A CA 1
ATOM 817 C C . VAL A 1 114 ? -8.245 -3.285 21.507 1.00 96.56 114 VAL A C 1
ATOM 819 O O . VAL A 1 114 ? -8.956 -3.745 22.402 1.00 96.56 114 VAL A O 1
ATOM 822 N N . GLU A 1 115 ? -7.027 -2.804 21.752 1.00 96.88 115 GLU A N 1
ATOM 823 C CA . GLU A 1 115 ? -6.437 -2.755 23.092 1.00 96.88 115 GLU A CA 1
ATOM 824 C C . GLU A 1 115 ? -7.265 -1.894 24.054 1.00 96.88 115 GLU A C 1
ATOM 826 O O . GLU A 1 115 ? -7.497 -2.295 25.199 1.00 96.88 115 GLU A O 1
ATOM 831 N N . ALA A 1 116 ? -7.755 -0.738 23.594 1.00 93.31 116 ALA A N 1
ATOM 832 C CA . ALA A 1 116 ? -8.621 0.136 24.379 1.00 93.31 116 ALA A CA 1
ATOM 833 C C . ALA A 1 116 ? -9.928 -0.567 24.775 1.00 93.31 116 ALA A C 1
ATOM 835 O O . ALA A 1 116 ? -10.277 -0.578 25.957 1.00 93.31 116 ALA A O 1
ATOM 836 N N . ALA A 1 117 ? -10.598 -1.228 23.827 1.00 93.69 117 ALA A N 1
ATOM 837 C CA . ALA A 1 117 ? -11.832 -1.965 24.100 1.00 93.69 117 ALA A CA 1
ATOM 838 C C . ALA A 1 117 ? -11.620 -3.105 25.114 1.00 93.69 117 ALA A C 1
ATOM 840 O O . ALA A 1 117 ? -12.417 -3.289 26.037 1.00 93.69 117 ALA A O 1
ATOM 841 N N . ILE A 1 118 ? -10.518 -3.853 24.990 1.00 95.94 118 ILE A N 1
ATOM 842 C CA . ILE A 1 118 ? -10.162 -4.912 25.948 1.00 95.94 118 ILE A CA 1
ATOM 843 C C . ILE A 1 118 ? -9.911 -4.321 27.339 1.00 95.94 118 ILE A C 1
ATOM 845 O O . ILE A 1 118 ? -10.359 -4.876 28.348 1.00 95.94 118 ILE A O 1
ATOM 849 N N . LYS A 1 119 ? -9.204 -3.191 27.416 1.00 94.44 119 LYS A N 1
ATOM 850 C CA . LYS A 1 119 ? -8.919 -2.513 28.681 1.00 94.44 119 LYS A CA 1
ATOM 851 C C . LYS A 1 119 ? -10.200 -2.057 29.375 1.00 94.44 119 LYS A C 1
ATOM 853 O O . LYS A 1 119 ? -10.347 -2.306 30.566 1.00 94.44 119 LYS A O 1
ATOM 858 N N . GLU A 1 120 ? -11.139 -1.461 28.645 1.00 91.56 120 GLU A N 1
ATOM 859 C CA . GLU A 1 120 ? -12.426 -1.025 29.204 1.00 91.56 120 GLU A CA 1
ATOM 860 C C . GLU A 1 120 ? -13.233 -2.187 29.798 1.00 91.56 120 GLU A C 1
ATOM 862 O O . GLU A 1 120 ? -13.813 -2.046 30.874 1.00 91.56 120 GLU A O 1
ATOM 867 N N . LEU A 1 121 ? -13.213 -3.356 29.150 1.00 93.31 121 LEU A N 1
ATOM 868 C CA . LEU A 1 121 ? -13.891 -4.560 29.642 1.00 93.31 121 LEU A CA 1
ATOM 869 C C . LEU A 1 121 ? -13.209 -5.204 30.858 1.00 93.31 121 LEU A C 1
ATOM 871 O O . LEU A 1 121 ? -13.856 -5.940 31.603 1.00 93.31 121 LEU A O 1
ATOM 875 N N . THR A 1 122 ? -11.910 -4.973 31.053 1.00 92.44 122 THR A N 1
ATOM 876 C CA . THR A 1 122 ? -11.111 -5.651 32.090 1.00 92.44 122 THR A CA 1
ATOM 877 C C . THR A 1 122 ? -10.799 -4.767 33.293 1.00 92.44 122 THR A C 1
ATOM 879 O O . THR A 1 122 ? -10.453 -5.285 34.357 1.00 92.44 122 THR A O 1
ATOM 882 N N . THR A 1 123 ? -10.953 -3.445 33.184 1.00 85.06 123 THR A N 1
ATOM 883 C CA . THR A 1 123 ? -10.833 -2.542 34.333 1.00 85.06 123 THR A CA 1
ATOM 884 C C . THR A 1 123 ? -12.072 -2.633 35.228 1.00 85.06 123 THR A C 1
ATOM 886 O O . THR A 1 123 ? -13.179 -2.392 34.744 1.00 85.06 123 THR A O 1
ATOM 889 N N . PRO A 1 124 ? -11.928 -2.940 36.534 1.00 74.50 124 PRO A N 1
ATOM 890 C CA . PRO A 1 124 ? -13.062 -2.986 37.450 1.00 74.50 124 PRO A CA 1
ATOM 891 C C . PRO A 1 124 ? -13.806 -1.650 37.481 1.00 74.50 124 PRO A C 1
ATOM 893 O O . PRO A 1 124 ? -13.183 -0.587 37.567 1.00 74.50 124 PRO A O 1
ATOM 896 N N . ALA A 1 125 ? -15.139 -1.698 37.464 1.00 73.69 125 ALA A N 1
ATOM 897 C CA . ALA A 1 125 ? -15.954 -0.506 37.649 1.00 73.69 125 ALA A CA 1
ATOM 898 C C . ALA A 1 125 ? -15.599 0.171 38.984 1.00 73.69 125 ALA A C 1
ATOM 900 O O . ALA A 1 125 ? -15.427 -0.492 40.010 1.00 73.69 125 ALA A O 1
ATOM 901 N N . LYS A 1 126 ? -15.492 1.505 38.967 1.00 68.56 126 LYS A N 1
ATOM 902 C CA . LYS A 1 126 ? -15.239 2.308 40.169 1.00 68.56 126 LYS A CA 1
ATOM 903 C C . LYS A 1 126 ? -16.255 1.915 41.258 1.00 68.56 126 LYS A C 1
ATOM 905 O O . LYS A 1 126 ? -17.453 1.966 40.971 1.00 68.56 126 LYS A O 1
ATOM 910 N N . PRO A 1 127 ? -15.821 1.547 42.482 1.00 62.56 127 PRO A N 1
ATOM 911 C CA . PRO A 1 127 ? -16.751 1.237 43.558 1.00 62.56 127 PRO A CA 1
ATOM 912 C C . PRO A 1 127 ? -17.694 2.422 43.768 1.00 62.56 127 PRO A C 1
ATOM 914 O O . PRO A 1 127 ? -17.240 3.568 43.854 1.00 62.56 127 PRO A O 1
ATOM 917 N N . ALA A 1 128 ? -18.998 2.153 43.820 1.00 63.78 128 ALA A N 1
ATOM 918 C CA . ALA A 1 128 ? -19.984 3.174 44.135 1.00 63.78 128 ALA A CA 1
ATOM 919 C C . ALA A 1 128 ? -19.656 3.770 45.509 1.00 63.78 128 ALA A C 1
ATOM 921 O O . ALA A 1 128 ? -19.472 3.035 46.481 1.00 63.78 128 ALA A O 1
ATOM 922 N N . THR A 1 129 ? -19.560 5.098 45.590 1.00 69.31 129 THR A N 1
ATOM 923 C CA . THR A 1 129 ? -19.417 5.787 46.872 1.00 69.31 129 THR A CA 1
ATOM 924 C C . THR A 1 129 ? -20.619 5.405 47.741 1.00 69.31 129 THR A C 1
ATOM 926 O O . THR A 1 129 ? -21.750 5.628 47.301 1.00 69.31 129 THR A O 1
ATOM 929 N N . PRO A 1 130 ? -20.426 4.821 48.936 1.00 64.38 130 PRO A N 1
ATOM 930 C CA . PRO A 1 130 ? -21.550 4.475 49.791 1.00 64.38 130 PRO A CA 1
ATOM 931 C C . PRO A 1 130 ? -22.311 5.751 50.163 1.00 64.38 130 PRO A C 1
ATOM 933 O O . PRO A 1 130 ? -21.708 6.755 50.553 1.00 64.38 130 PRO A O 1
ATOM 936 N N . ALA A 1 131 ? -23.636 5.724 50.005 1.00 67.81 131 ALA A N 1
ATOM 937 C CA . ALA A 1 131 ? -24.500 6.808 50.450 1.00 67.81 131 ALA A CA 1
ATOM 938 C C . ALA A 1 131 ? -24.342 6.966 51.969 1.00 67.81 131 ALA A C 1
ATOM 940 O O . ALA A 1 131 ? -24.493 5.998 52.713 1.00 67.81 131 ALA A O 1
ATOM 941 N N . LYS A 1 132 ? -24.003 8.178 52.424 1.00 62.38 132 LYS A N 1
ATOM 942 C CA . LYS A 1 132 ? -24.031 8.518 53.850 1.00 62.38 132 LYS A CA 1
ATOM 943 C C . LYS A 1 132 ? -25.486 8.449 54.321 1.00 62.38 132 LYS A C 1
ATOM 945 O O . LYS A 1 132 ? -26.302 9.244 53.859 1.00 62.38 132 LYS A O 1
ATOM 950 N N . SER A 1 133 ? -25.770 7.475 55.181 1.00 63.28 133 SER A N 1
ATOM 951 C CA . SER A 1 133 ? -26.966 7.389 56.028 1.00 63.28 133 SER A CA 1
ATOM 952 C C . SER A 1 133 ? -27.029 8.533 57.029 1.00 63.28 133 SER A C 1
ATOM 954 O O . SER A 1 133 ? -25.939 8.883 57.544 1.00 63.28 133 SER A O 1
#

Organism: NCBI:txid1293576

Sequence (133 aa):
MEDDANGSNHHTPLMAGVFSVATTIEKKSGELQVAQSLKNLGEKVKDVEAKAKAFTSKLKNQHATLGAADGAATDANARNAIDKSDATGGKGKEELIALNTAIDGLLKAAEGEVEAAIKELTTPAKPATPAKS

pLDDT: mean 89.07, std 13.83, range [43.12, 98.81]

Foldseek 3Di:
DPPPVPDALACQVVLVVVLVVLVVQLVCLVVDDDDPVLVVLPVLSVQLNVLSVVQNVLLVVCCVQNNDPRRSNGPLNVCLQPPCPRPPHDRRNVSNVSNVVSVVVSVVSVVVVVVVVVCVVPDDDDPDDDDDD